Protein AF-A0AA41C126-F1 (afdb_monomer_lite)

Organism: Pediococcus pentosaceus (NCBI:txid1255)

Radius of gyration: 12.71 Å; chains: 1; bounding box: 31×18×36 Å

Foldseek 3Di:
DDPVVVVCVVVVVPDPQKAWDDWDWDWDDDDPPIDIDIDTDIDGD

Structure (mmCIF, N/CA/C/O backbone):
data_AF-A0AA41C126-F1
#
_entry.id   AF-A0AA41C126-F1
#
loop_
_atom_site.group_PDB
_atom_site.id
_atom_site.type_symbol
_atom_site.label_atom_id
_atom_site.label_alt_id
_atom_site.label_comp_id
_atom_site.label_asym_id
_atom_site.label_entity_id
_atom_site.label_seq_id
_atom_site.pdbx_PDB_ins_code
_atom_site.Cartn_x
_atom_site.Cartn_y
_atom_site.Cartn_z
_atom_site.occupancy
_atom_site.B_iso_or_equiv
_atom_site.auth_seq_id
_atom_site.auth_comp_id
_atom_site.auth_asym_id
_atom_site.auth_atom_id
_atom_site.pdbx_PDB_model_num
ATOM 1 N N . MET A 1 1 ? -17.388 3.469 -3.543 1.00 52.25 1 MET A N 1
ATOM 2 C CA . MET A 1 1 ? -16.347 2.524 -3.081 1.00 52.25 1 MET A CA 1
ATOM 3 C C . MET A 1 1 ? -15.000 3.125 -3.405 1.00 52.25 1 MET A C 1
ATOM 5 O O . MET A 1 1 ? -14.808 3.533 -4.547 1.00 52.25 1 MET A O 1
ATOM 9 N N . SER A 1 2 ? -14.130 3.277 -2.408 1.00 67.12 2 SER A N 1
ATOM 10 C CA . SER A 1 2 ? -12.830 3.913 -2.611 1.00 67.12 2 SER A CA 1
ATOM 11 C C . SER A 1 2 ? -11.831 2.923 -3.228 1.00 67.12 2 SER A C 1
ATOM 13 O O . SER A 1 2 ? -11.968 1.706 -3.101 1.00 67.12 2 SER A O 1
ATOM 15 N N . GLN A 1 3 ? -10.808 3.432 -3.919 1.00 66.56 3 GLN A N 1
ATOM 16 C CA . GLN A 1 3 ? -9.728 2.601 -4.468 1.00 66.56 3 GLN A CA 1
ATOM 17 C C . GLN A 1 3 ? -8.943 1.870 -3.358 1.00 66.56 3 GLN A C 1
ATOM 19 O O . GLN A 1 3 ? -8.394 0.792 -3.597 1.00 66.56 3 GLN A O 1
ATOM 24 N N . LEU A 1 4 ? -8.928 2.434 -2.145 1.00 69.62 4 LEU A N 1
ATOM 25 C CA . LEU A 1 4 ? -8.334 1.834 -0.955 1.00 69.62 4 LEU A CA 1
ATOM 26 C C . LEU A 1 4 ? -9.076 0.554 -0.554 1.00 69.62 4 LEU A C 1
ATOM 28 O O . LEU A 1 4 ? -8.435 -0.485 -0.428 1.00 69.62 4 LEU A O 1
ATOM 32 N N . ASP A 1 5 ? -10.408 0.607 -0.450 1.00 67.81 5 ASP A N 1
ATOM 33 C CA . ASP A 1 5 ? -11.236 -0.549 -0.065 1.00 67.81 5 ASP A CA 1
ATOM 34 C C . ASP A 1 5 ? -11.010 -1.731 -1.017 1.00 67.81 5 ASP A C 1
ATOM 36 O O . ASP A 1 5 ? -10.853 -2.877 -0.598 1.00 67.81 5 ASP A O 1
ATOM 40 N N . ASN A 1 6 ? -10.916 -1.440 -2.318 1.00 67.75 6 ASN A N 1
ATOM 41 C CA . ASN A 1 6 ? -10.629 -2.446 -3.337 1.00 67.75 6 ASN A CA 1
ATOM 42 C C . ASN A 1 6 ? -9.208 -3.013 -3.221 1.00 67.75 6 ASN A C 1
ATOM 44 O O . ASN A 1 6 ? -9.009 -4.197 -3.482 1.00 67.75 6 ASN A O 1
ATOM 48 N N . THR A 1 7 ? -8.225 -2.196 -2.830 1.00 68.81 7 THR A N 1
ATOM 49 C CA . THR A 1 7 ? -6.833 -2.641 -2.670 1.00 68.81 7 THR A CA 1
ATOM 50 C C . THR A 1 7 ? -6.675 -3.512 -1.426 1.00 68.81 7 THR A C 1
ATOM 52 O O . THR A 1 7 ? -6.072 -4.574 -1.514 1.00 68.81 7 THR A O 1
ATOM 55 N N . LEU A 1 8 ? -7.267 -3.128 -0.293 1.00 72.00 8 LEU A N 1
ATOM 56 C CA . LEU A 1 8 ? -7.259 -3.945 0.927 1.00 72.00 8 LEU A CA 1
ATOM 57 C C . LEU A 1 8 ? -7.966 -5.285 0.707 1.00 72.00 8 LEU A C 1
ATOM 59 O O 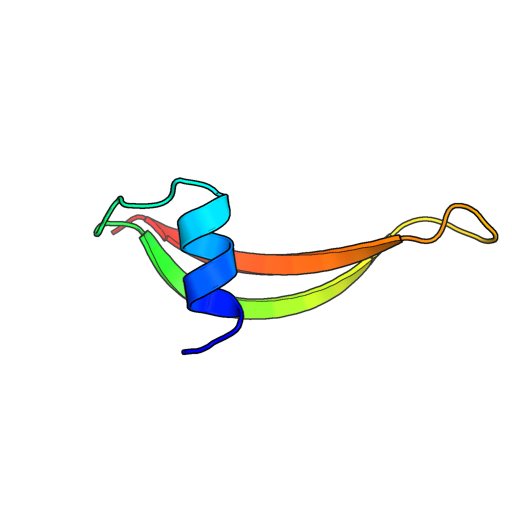. LEU A 1 8 ? -7.435 -6.335 1.066 1.00 72.00 8 LEU A O 1
ATOM 63 N N . LYS A 1 9 ? -9.110 -5.256 0.013 1.00 70.25 9 LYS A N 1
ATOM 64 C CA . LYS A 1 9 ? -9.831 -6.463 -0.397 1.00 70.25 9 LYS A CA 1
ATOM 65 C C . LYS A 1 9 ? -9.001 -7.352 -1.328 1.00 70.25 9 LYS A C 1
ATOM 67 O O . LYS A 1 9 ? -8.996 -8.565 -1.147 1.00 70.25 9 LYS A O 1
ATOM 72 N N . LEU A 1 10 ? -8.290 -6.773 -2.301 1.00 69.56 10 LEU A N 1
ATOM 73 C CA . LEU A 1 10 ? -7.400 -7.516 -3.205 1.00 69.56 10 LEU A CA 1
ATOM 74 C C . LEU A 1 10 ? -6.220 -8.151 -2.458 1.00 69.56 10 LEU A C 1
ATOM 76 O O . LEU A 1 10 ? -5.823 -9.266 -2.781 1.00 69.56 10 LEU A O 1
ATOM 80 N N . LEU A 1 11 ? -5.671 -7.452 -1.464 1.00 72.88 11 LEU A N 1
ATOM 81 C CA . LEU A 1 11 ? -4.562 -7.934 -0.640 1.00 72.88 11 LEU A CA 1
ATOM 82 C C . LEU A 1 11 ? -4.996 -8.970 0.412 1.00 72.88 11 LEU A C 1
ATOM 84 O O . LEU A 1 11 ? -4.148 -9.464 1.148 1.00 72.88 11 LEU A O 1
ATOM 88 N N 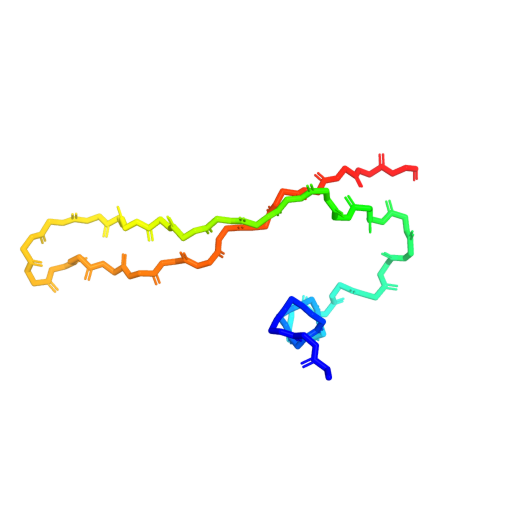. GLY A 1 12 ? -6.289 -9.306 0.495 1.00 69.31 12 GLY A N 1
ATOM 89 C CA . GLY A 1 12 ? -6.812 -10.255 1.482 1.00 69.31 12 GLY A CA 1
ATOM 90 C C . GLY A 1 12 ? -6.722 -9.744 2.921 1.00 69.31 12 GLY A C 1
ATOM 91 O O . GLY A 1 12 ? -6.804 -10.534 3.858 1.00 69.31 12 GLY A O 1
ATOM 92 N N . ILE A 1 13 ? -6.552 -8.433 3.106 1.00 73.44 13 ILE A N 1
ATOM 93 C CA . ILE A 1 13 ? -6.485 -7.807 4.423 1.00 73.44 13 ILE A CA 1
ATOM 94 C C . ILE A 1 13 ? -7.924 -7.634 4.911 1.00 73.44 13 ILE A C 1
ATOM 96 O O . ILE A 1 13 ? -8.568 -6.615 4.671 1.00 73.44 13 ILE A O 1
ATOM 100 N N . THR A 1 14 ? -8.451 -8.686 5.534 1.00 68.00 14 THR A N 1
ATOM 101 C CA . THR A 1 14 ? -9.745 -8.682 6.239 1.00 68.00 14 THR A CA 1
ATOM 102 C C . THR A 1 14 ? -9.581 -8.479 7.741 1.00 68.00 14 THR A C 1
ATOM 104 O O . THR A 1 14 ? -10.573 -8.463 8.465 1.00 68.00 14 THR A O 1
ATOM 107 N N . ASP A 1 15 ? -8.337 -8.388 8.208 1.00 65.06 15 ASP A N 1
ATOM 108 C CA . ASP A 1 15 ? -8.015 -8.205 9.613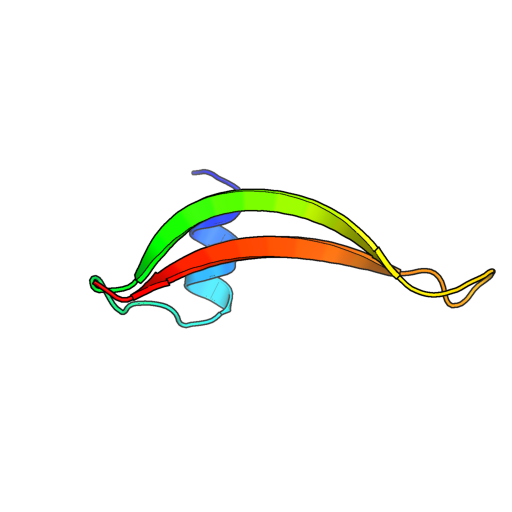 1.00 65.06 15 ASP A CA 1
ATOM 109 C C . ASP A 1 15 ? -8.455 -6.808 10.061 1.00 65.06 15 ASP A C 1
ATOM 111 O O . ASP A 1 15 ? -7.927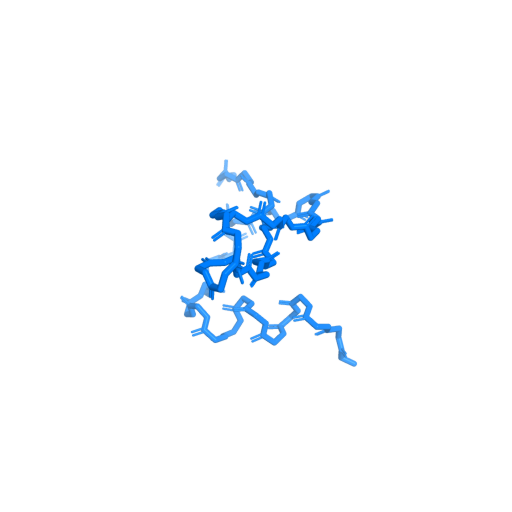 -5.789 9.611 1.00 65.06 15 ASP A O 1
ATOM 115 N N . THR A 1 16 ? -9.462 -6.768 10.932 1.00 67.25 16 THR A N 1
ATOM 116 C CA . THR A 1 16 ? -10.003 -5.530 11.502 1.00 67.25 16 THR A CA 1
ATOM 117 C C . THR A 1 16 ? -9.020 -4.840 12.442 1.00 67.25 16 THR A C 1
ATOM 119 O O . THR A 1 16 ? -9.245 -3.685 12.795 1.00 67.25 16 THR A O 1
ATOM 122 N N . ASN A 1 17 ? -7.935 -5.521 12.822 1.00 75.56 17 ASN A N 1
ATOM 123 C CA . ASN A 1 17 ? -6.868 -4.975 13.654 1.00 75.56 17 ASN A CA 1
ATOM 124 C C . ASN A 1 17 ? -5.835 -4.186 12.838 1.00 75.56 17 ASN A C 1
ATOM 126 O O . ASN A 1 17 ? -4.834 -3.740 13.385 1.00 75.56 17 ASN A O 1
ATOM 130 N N . ILE A 1 18 ? -6.035 -4.023 11.527 1.00 76.69 18 ILE A N 1
ATOM 131 C CA . ILE A 1 18 ? -5.187 -3.178 10.688 1.00 76.69 18 ILE A CA 1
ATOM 132 C C . ILE A 1 18 ? -5.927 -1.872 10.409 1.00 76.69 18 ILE A C 1
ATOM 134 O O . ILE A 1 18 ? -6.874 -1.828 9.621 1.00 76.69 18 ILE A O 1
ATOM 138 N N . GLN A 1 19 ? -5.468 -0.782 11.024 1.00 79.88 19 GLN A N 1
ATOM 139 C CA . GLN A 1 19 ? -5.987 0.555 10.750 1.00 79.88 19 GLN A CA 1
ATOM 140 C C . GLN A 1 19 ? -5.139 1.253 9.692 1.00 79.88 19 GLN A C 1
ATOM 142 O O . GLN A 1 19 ? -3.961 1.537 9.899 1.00 79.88 19 GLN A O 1
ATOM 147 N N . VAL A 1 20 ? -5.749 1.562 8.546 1.00 80.19 20 VAL A N 1
ATOM 148 C CA . VAL A 1 20 ? -5.116 2.368 7.497 1.00 80.19 20 VAL A CA 1
ATOM 149 C C . VAL A 1 20 ? -5.281 3.844 7.818 1.00 80.19 20 VAL A C 1
ATOM 151 O O . VAL A 1 20 ? -6.400 4.338 7.917 1.00 80.19 20 VAL A O 1
ATOM 154 N N . PHE A 1 21 ? -4.169 4.567 7.895 1.00 85.31 21 PHE A N 1
ATOM 155 C CA . PHE A 1 21 ? -4.167 6.005 8.176 1.00 85.31 21 PHE A CA 1
ATOM 156 C C . PHE A 1 21 ? -3.582 6.843 7.033 1.00 85.31 21 PHE A C 1
ATOM 158 O O . PHE A 1 21 ? -3.584 8.072 7.099 1.00 85.31 21 PHE A O 1
ATOM 165 N N . GLY A 1 22 ? -3.104 6.215 5.954 1.00 83.69 22 GLY A N 1
ATOM 166 C CA . GLY A 1 22 ? -2.606 6.956 4.802 1.00 83.69 22 GLY A CA 1
ATOM 167 C C . GLY A 1 22 ? -2.432 6.122 3.543 1.00 83.69 22 GLY A C 1
ATOM 168 O O . GLY A 1 22 ? -2.146 4.926 3.581 1.00 83.69 22 GLY A O 1
ATOM 169 N N . THR A 1 23 ? -2.550 6.791 2.399 1.00 86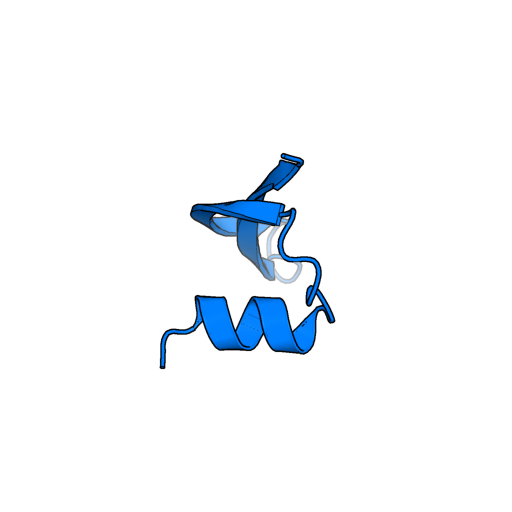.12 23 THR A N 1
ATOM 170 C CA . THR A 1 23 ? -2.143 6.245 1.102 1.00 86.12 23 THR A CA 1
ATOM 171 C C . THR A 1 23 ? -1.340 7.269 0.339 1.00 86.12 23 THR A C 1
ATOM 173 O O . THR A 1 23 ? -1.684 8.451 0.343 1.00 86.12 23 THR A O 1
ATOM 176 N N . ARG A 1 24 ? -0.327 6.817 -0.393 1.00 88.75 24 ARG A N 1
ATOM 177 C CA . ARG A 1 24 ? 0.398 7.670 -1.333 1.00 88.75 24 ARG A CA 1
ATOM 178 C C . ARG A 1 24 ? 0.817 6.896 -2.567 1.00 88.75 24 ARG A C 1
ATOM 180 O O . ARG A 1 24 ? 0.922 5.672 -2.555 1.00 88.75 24 ARG A O 1
ATOM 187 N N . GLN A 1 25 ? 1.046 7.626 -3.649 1.00 91.75 25 GLN A N 1
ATOM 188 C CA . GLN A 1 25 ? 1.599 7.054 -4.867 1.00 91.75 25 GLN A CA 1
ATOM 189 C C . GLN A 1 25 ? 3.110 7.224 -4.851 1.00 91.75 25 GLN A C 1
ATOM 191 O O . GLN A 1 25 ? 3.611 8.327 -4.648 1.00 91.75 25 GLN A O 1
ATOM 196 N N . GLU A 1 26 ? 3.823 6.138 -5.107 1.00 94.12 26 GLU A N 1
ATOM 197 C CA . GLU A 1 26 ? 5.272 6.159 -5.246 1.00 94.12 26 GLU A CA 1
ATOM 198 C C . GLU A 1 26 ? 5.687 5.628 -6.611 1.00 94.12 26 GLU A C 1
ATOM 200 O O . GLU A 1 26 ? 5.001 4.812 -7.231 1.00 94.12 26 GLU A O 1
ATOM 205 N N . PHE A 1 27 ? 6.835 6.102 -7.085 1.00 94.88 27 PHE A N 1
ATOM 206 C CA . PHE A 1 27 ? 7.453 5.595 -8.296 1.00 94.88 27 PHE A CA 1
ATOM 207 C C . PHE A 1 27 ? 8.819 5.028 -7.950 1.00 94.88 27 PHE A C 1
ATOM 209 O O . PHE A 1 27 ? 9.684 5.763 -7.482 1.00 94.88 27 PHE A O 1
ATOM 216 N N . HIS A 1 28 ? 9.017 3.747 -8.236 1.00 94.94 28 HIS A N 1
ATOM 217 C CA . HIS A 1 28 ? 10.291 3.066 -8.009 1.00 94.94 28 HIS A CA 1
ATOM 218 C C . HIS A 1 28 ? 10.901 2.628 -9.339 1.00 94.94 28 HIS A C 1
ATOM 220 O O . HIS A 1 28 ? 10.179 2.345 -10.296 1.00 94.94 28 HIS A O 1
ATOM 226 N N . GLY A 1 29 ? 12.233 2.578 -9.405 1.00 93.81 29 GLY A N 1
ATOM 227 C CA . GLY A 1 29 ? 12.989 2.237 -10.616 1.00 93.81 29 GLY A CA 1
ATOM 228 C C . GLY A 1 29 ? 13.399 3.447 -11.470 1.00 93.81 29 GLY A C 1
ATOM 229 O O . GLY A 1 29 ? 13.128 4.599 -11.133 1.00 93.81 29 GLY A O 1
ATOM 230 N N . ARG A 1 30 ? 14.097 3.185 -12.584 1.00 93.62 30 ARG A N 1
ATOM 231 C CA . ARG A 1 30 ? 14.630 4.206 -13.508 1.00 93.62 30 ARG A CA 1
ATOM 232 C C . ARG A 1 30 ? 14.315 3.846 -14.962 1.00 93.62 30 ARG A C 1
ATOM 234 O O . ARG A 1 30 ? 14.232 2.667 -15.297 1.00 93.62 30 ARG A O 1
ATOM 241 N N . GLY A 1 31 ? 14.172 4.860 -15.819 1.00 92.25 31 GLY A N 1
ATOM 242 C CA . GLY A 1 31 ? 13.909 4.677 -17.252 1.00 92.25 31 GLY A CA 1
ATOM 243 C C . GLY A 1 31 ? 12.678 3.803 -17.519 1.00 92.25 31 GLY A C 1
ATOM 244 O O . GLY A 1 31 ? 11.646 3.970 -16.872 1.00 92.25 31 GLY A O 1
ATOM 245 N N . SER A 1 32 ? 12.812 2.837 -18.430 1.00 91.31 32 SER A N 1
ATOM 246 C CA . SER A 1 32 ? 11.767 1.856 -18.766 1.00 91.31 32 SER A CA 1
ATOM 247 C C . SER A 1 32 ? 11.399 0.913 -17.613 1.00 91.31 32 SER A C 1
ATOM 249 O O . SER A 1 32 ? 10.326 0.319 -17.628 1.00 91.31 32 SER A O 1
ATOM 251 N N . GLY A 1 33 ? 12.250 0.795 -16.591 1.00 93.19 33 GLY A N 1
ATOM 252 C CA . GLY A 1 33 ? 11.976 0.015 -15.384 1.00 93.19 33 GLY A CA 1
ATOM 253 C C . GLY A 1 33 ? 11.181 0.771 -14.317 1.00 93.19 33 GLY A C 1
ATOM 254 O O . GLY A 1 33 ? 10.947 0.220 -13.242 1.00 93.19 33 GLY A O 1
ATOM 255 N N . ARG A 1 34 ? 10.793 2.031 -14.563 1.00 96.31 34 ARG A N 1
ATOM 256 C CA . ARG A 1 34 ? 10.028 2.830 -13.600 1.00 96.31 34 ARG A CA 1
ATOM 257 C C . ARG A 1 34 ? 8.599 2.298 -13.488 1.00 96.31 34 ARG A C 1
ATOM 259 O O . ARG A 1 34 ? 7.856 2.281 -14.465 1.00 96.31 34 ARG A O 1
ATOM 266 N N . LYS A 1 35 ? 8.196 1.913 -12.279 1.00 95.88 35 LYS A N 1
ATOM 267 C CA . LYS A 1 35 ? 6.855 1.405 -11.970 1.00 95.88 35 LYS A CA 1
ATOM 268 C C . LYS A 1 35 ? 6.162 2.295 -10.950 1.00 95.88 35 LYS A C 1
ATOM 270 O O . LYS A 1 35 ? 6.807 2.903 -10.098 1.00 95.88 35 LYS A O 1
ATOM 275 N N . LYS A 1 36 ? 4.838 2.375 -11.068 1.00 93.75 36 LYS A N 1
ATOM 276 C CA . LYS A 1 36 ? 3.964 3.109 -10.154 1.00 93.75 36 LYS A CA 1
ATOM 277 C C . LYS A 1 36 ? 3.400 2.150 -9.113 1.00 93.75 36 LYS A C 1
ATOM 279 O O . LYS A 1 36 ? 2.875 1.101 -9.472 1.00 93.75 36 LYS A O 1
ATOM 284 N N . TYR A 1 37 ? 3.475 2.549 -7.853 1.00 89.50 37 TYR A N 1
ATOM 285 C CA . TYR A 1 37 ? 3.009 1.788 -6.705 1.00 89.50 37 TYR A CA 1
ATOM 286 C C . TYR A 1 37 ? 1.994 2.618 -5.927 1.00 89.50 37 TYR A C 1
ATOM 288 O O . TYR A 1 37 ? 2.154 3.831 -5.777 1.00 89.50 37 TYR A O 1
ATOM 296 N N . LEU A 1 38 ? 0.952 1.956 -5.430 1.00 86.94 38 LEU A N 1
ATOM 297 C CA . LEU A 1 38 ? 0.102 2.501 -4.381 1.00 86.94 38 LEU A CA 1
ATOM 298 C C . LEU A 1 38 ? 0.634 1.966 -3.052 1.00 86.94 38 LEU A C 1
ATOM 300 O O . LEU A 1 38 ? 0.617 0.759 -2.826 1.00 86.94 38 LEU A O 1
ATOM 304 N N . VAL A 1 39 ? 1.142 2.859 -2.211 1.00 86.81 39 VAL A N 1
ATOM 305 C CA . VAL A 1 39 ? 1.662 2.529 -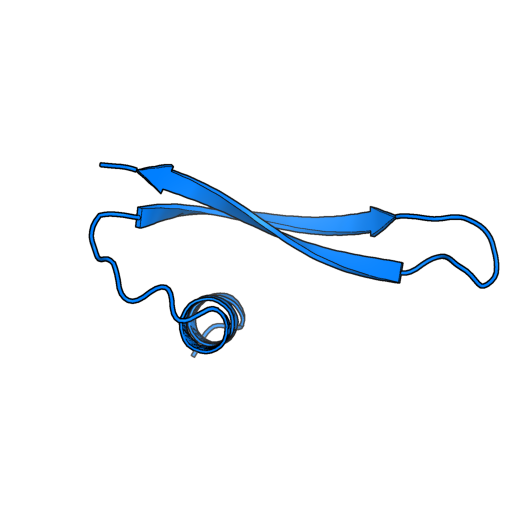0.884 1.00 86.81 39 VAL A CA 1
ATOM 306 C C . VAL A 1 39 ? 0.579 2.825 0.140 1.00 86.81 39 VAL A C 1
ATOM 308 O O . VAL A 1 39 ? 0.018 3.924 0.151 1.00 86.81 39 VAL A O 1
ATOM 311 N N . ILE A 1 40 ? 0.297 1.841 0.989 1.00 85.25 40 ILE A N 1
ATOM 312 C CA . ILE A 1 40 ? -0.671 1.927 2.083 1.00 85.25 40 ILE A CA 1
ATOM 313 C C . ILE A 1 40 ? 0.120 1.978 3.388 1.00 85.25 40 ILE A C 1
ATOM 315 O O . ILE A 1 40 ? 0.987 1.138 3.619 1.00 85.25 40 ILE A O 1
ATOM 319 N N . GLN A 1 41 ? -0.161 2.980 4.216 1.00 86.62 41 GLN A N 1
ATOM 320 C CA . GLN A 1 41 ? 0.367 3.089 5.570 1.00 86.62 41 GLN A CA 1
ATOM 321 C C . GLN A 1 41 ? -0.712 2.642 6.543 1.00 86.62 41 GLN A C 1
ATOM 323 O O . GLN A 1 41 ? -1.831 3.164 6.519 1.00 86.62 41 GLN A O 1
ATOM 328 N N . ALA A 1 42 ? -0.364 1.660 7.363 1.00 84.50 42 ALA A N 1
ATOM 329 C CA . ALA A 1 42 ? -1.275 1.059 8.310 1.00 84.50 42 ALA A CA 1
ATOM 330 C C . ALA A 1 42 ? -0.544 0.677 9.595 1.00 84.50 42 ALA A C 1
ATOM 332 O O . ALA A 1 42 ? 0.665 0.436 9.578 1.00 84.50 42 ALA A O 1
ATOM 333 N N . GLU A 1 43 ? -1.290 0.634 10.687 1.00 84.25 43 GLU A N 1
ATOM 334 C CA . GLU A 1 43 ? -0.835 0.214 12.008 1.00 84.25 43 GLU A CA 1
ATOM 335 C C . GLU A 1 43 ? -1.623 -1.016 12.454 1.00 84.25 43 GLU A C 1
ATOM 337 O O . GLU A 1 43 ? -2.792 -1.177 12.096 1.00 84.25 43 GLU A O 1
ATOM 342 N N . LEU A 1 44 ? -0.953 -1.885 13.212 1.00 82.69 44 LEU A N 1
ATOM 343 C CA . LEU A 1 44 ? -1.589 -2.999 13.900 1.00 82.69 44 LEU A CA 1
ATOM 344 C C . LEU A 1 44 ? -2.094 -2.483 15.255 1.00 82.69 44 LEU A C 1
ATOM 346 O O . LEU A 1 44 ? -1.301 -1.927 16.016 1.00 82.69 44 LEU A O 1
ATOM 350 N N . THR A 1 45 ? -3.381 -2.655 15.535 1.00 68.75 45 THR A N 1
ATOM 351 C CA . THR A 1 45 ? -4.027 -2.310 16.814 1.00 68.75 45 THR A CA 1
ATOM 352 C C . THR A 1 45 ? -4.264 -3.529 17.681 1.00 68.75 45 THR A C 1
ATOM 354 O O . THR A 1 45 ? -4.683 -4.562 17.116 1.00 68.75 45 THR A O 1
#

pLDDT: mean 80.56, std 11.13, range [52.25, 96.31]

Sequence (45 aa):
MSQLDNTLKLLGITDTNIQVFGTRQEFHGRGSGRKKYLVIQAELT

Secondary structure (DSSP, 8-state):
--HHHHHHHHTT---TTEEEEEEEEEEESSGGG-EEEEEEEEEE-